Protein AF-A0A7L0LUJ4-F1 (afdb_monomer_lite)

Structure (mmCIF, N/CA/C/O backbone):
data_AF-A0A7L0LUJ4-F1
#
_entry.id   AF-A0A7L0LUJ4-F1
#
loop_
_atom_site.group_PDB
_atom_site.id
_atom_site.type_symbol
_atom_site.label_atom_id
_atom_site.label_alt_id
_atom_site.label_comp_id
_atom_site.label_asym_id
_atom_site.label_entity_id
_atom_site.label_seq_id
_atom_site.pdbx_PDB_ins_code
_atom_site.Cartn_x
_atom_site.Cartn_y
_atom_site.Cartn_z
_atom_site.occupancy
_atom_site.B_iso_or_equiv
_atom_site.auth_seq_id
_atom_site.auth_comp_id
_atom_site.auth_asym_id
_atom_site.auth_atom_id
_atom_site.pdbx_PDB_model_num
ATOM 1 N N . ASP A 1 1 ? -1.594 -18.468 6.783 1.00 42.19 1 ASP A N 1
ATOM 2 C CA . ASP A 1 1 ? -1.330 -18.592 8.225 1.00 42.19 1 ASP A CA 1
ATOM 3 C C . ASP A 1 1 ? -0.547 -17.414 8.752 1.00 42.19 1 ASP A C 1
ATOM 5 O O . ASP A 1 1 ? 0.646 -17.355 8.525 1.00 42.19 1 ASP A O 1
ATOM 9 N N . THR A 1 2 ? -1.231 -16.492 9.421 1.00 41.47 2 THR A N 1
ATOM 10 C CA . THR A 1 2 ? -0.773 -15.794 10.636 1.00 41.47 2 THR A CA 1
ATOM 11 C C . THR A 1 2 ? -1.975 -14.995 11.118 1.00 41.47 2 THR A C 1
ATOM 13 O O . THR A 1 2 ? -2.045 -13.777 10.970 1.00 41.47 2 THR A O 1
ATOM 16 N N . SER A 1 3 ? -2.976 -15.716 11.629 1.00 47.16 3 SER A N 1
ATOM 17 C CA . SER A 1 3 ? -3.962 -15.124 12.526 1.00 47.16 3 SER A CA 1
ATOM 18 C C . SER A 1 3 ? -3.192 -14.692 13.769 1.00 47.16 3 SER A C 1
ATOM 20 O O . SER A 1 3 ? -2.940 -15.489 14.673 1.00 47.16 3 SER A O 1
ATOM 22 N N . ALA A 1 4 ? -2.720 -13.449 13.764 1.00 50.00 4 ALA A N 1
ATOM 23 C CA . ALA A 1 4 ? -2.252 -12.775 14.956 1.00 50.00 4 ALA A CA 1
ATOM 24 C C . ALA A 1 4 ? -3.491 -12.442 15.796 1.00 50.00 4 ALA A C 1
ATOM 26 O O . ALA A 1 4 ? -3.916 -11.298 15.902 1.00 50.00 4 ALA A O 1
ATOM 27 N N . GLU A 1 5 ? -4.106 -13.469 16.376 1.00 49.25 5 GLU A N 1
ATOM 28 C CA . GLU A 1 5 ? -5.075 -13.308 17.449 1.00 49.25 5 GLU A CA 1
ATOM 29 C C . GLU A 1 5 ? -4.290 -12.844 18.688 1.00 49.25 5 GLU A C 1
ATOM 31 O O . GLU A 1 5 ? -3.936 -13.624 19.575 1.00 49.25 5 GLU A O 1
ATOM 36 N N . VAL A 1 6 ? -3.898 -11.567 18.710 1.00 56.31 6 VAL A N 1
ATOM 37 C CA . VAL A 1 6 ? -3.106 -10.994 19.800 1.00 56.31 6 VAL A CA 1
ATOM 38 C C . VAL A 1 6 ? -4.041 -10.724 20.971 1.00 56.31 6 VAL A C 1
ATOM 40 O O . VAL A 1 6 ? -4.578 -9.632 21.152 1.00 56.31 6 VAL A O 1
ATOM 43 N N . LYS A 1 7 ? -4.215 -11.748 21.809 1.00 57.19 7 LYS A N 1
ATOM 44 C CA . LYS A 1 7 ? -4.653 -11.583 23.197 1.00 57.19 7 LYS A CA 1
ATOM 45 C C . LYS A 1 7 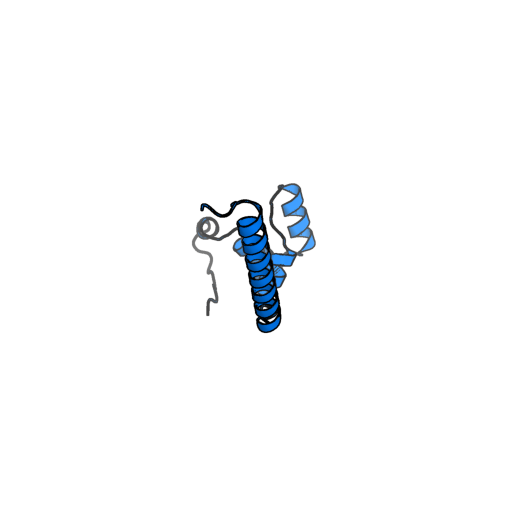? -3.655 -10.655 23.893 1.00 57.19 7 LYS A C 1
ATOM 47 O O . LYS A 1 7 ? -2.525 -11.035 24.193 1.00 57.19 7 LYS A O 1
ATOM 52 N N . VAL A 1 8 ? -4.071 -9.406 24.078 1.00 59.28 8 VAL A N 1
ATOM 53 C CA . VAL A 1 8 ? -3.276 -8.300 24.621 1.00 59.28 8 VAL A CA 1
ATOM 54 C C . VAL A 1 8 ? -2.877 -8.598 26.070 1.00 59.28 8 VAL A C 1
ATOM 56 O O . VAL A 1 8 ? -3.634 -8.318 26.993 1.00 59.28 8 VAL A O 1
ATOM 59 N N . ALA A 1 9 ? -1.687 -9.163 26.278 1.00 66.31 9 ALA A N 1
ATOM 60 C CA . ALA A 1 9 ? -1.078 -9.280 27.608 1.00 66.31 9 ALA A CA 1
ATOM 61 C C . ALA A 1 9 ? 0.147 -8.365 27.782 1.00 66.31 9 ALA A C 1
ATOM 63 O O . ALA A 1 9 ? 0.504 -8.032 28.908 1.00 66.31 9 ALA A O 1
ATOM 64 N N . ASN A 1 10 ? 0.776 -7.913 26.689 1.00 77.44 10 ASN A N 1
ATOM 65 C CA . ASN A 1 10 ? 1.947 -7.041 26.744 1.00 77.44 10 ASN A CA 1
ATOM 66 C C . ASN A 1 10 ? 1.812 -5.849 25.774 1.00 77.44 10 ASN A C 1
ATOM 68 O O . ASN A 1 10 ? 1.862 -6.058 24.562 1.00 77.44 10 ASN A O 1
ATOM 72 N N . PRO A 1 11 ? 1.697 -4.603 26.268 1.00 77.62 11 PRO A N 1
ATOM 73 C CA . PRO A 1 11 ? 1.599 -3.415 25.418 1.00 77.62 11 PRO A CA 1
ATOM 74 C C . PRO A 1 11 ? 2.888 -3.109 24.636 1.00 77.62 11 PRO A C 1
ATOM 76 O O . PRO A 1 11 ? 2.831 -2.435 23.609 1.00 77.62 11 PRO A O 1
ATOM 79 N N . PHE A 1 12 ? 4.044 -3.629 25.059 1.00 84.81 12 PHE A N 1
ATOM 80 C CA . PHE A 1 12 ? 5.323 -3.395 24.379 1.00 84.81 12 PHE A CA 1
ATOM 81 C C . PHE A 1 12 ? 5.489 -4.196 23.087 1.00 84.81 12 PHE A C 1
ATOM 83 O O . PHE A 1 12 ? 6.395 -3.897 22.312 1.00 84.81 12 PHE A O 1
ATOM 90 N N . ILE A 1 13 ? 4.610 -5.166 22.806 1.00 81.81 13 ILE A N 1
ATOM 91 C CA . ILE A 1 13 ? 4.658 -5.910 21.538 1.00 81.81 13 ILE A CA 1
ATOM 92 C C . ILE A 1 13 ? 4.480 -4.986 20.324 1.00 81.81 13 ILE A C 1
ATOM 94 O O . ILE A 1 13 ? 5.007 -5.269 19.252 1.00 81.81 13 ILE A O 1
ATOM 98 N N . LEU A 1 14 ? 3.811 -3.841 20.512 1.00 81.62 14 LEU A N 1
ATOM 99 C CA . LEU A 1 14 ? 3.630 -2.814 19.485 1.00 81.62 14 LEU A CA 1
ATOM 100 C C . LEU A 1 14 ? 4.960 -2.204 19.026 1.00 81.62 14 LEU A C 1
ATOM 102 O O . LEU A 1 14 ? 5.087 -1.846 17.862 1.00 81.62 14 LEU A O 1
ATOM 106 N N . LEU A 1 15 ? 5.966 -2.135 19.905 1.00 84.81 15 LEU A N 1
ATOM 107 C CA . LEU A 1 15 ? 7.290 -1.604 19.559 1.00 84.81 15 LEU A CA 1
ATOM 108 C C . LEU A 1 15 ? 8.073 -2.525 18.616 1.00 84.81 15 LEU A C 1
ATOM 110 O O . LEU A 1 15 ? 9.049 -2.094 18.013 1.00 84.81 15 LEU A O 1
ATOM 114 N N . GLN A 1 16 ? 7.666 -3.791 18.504 1.00 86.75 16 GLN A N 1
ATOM 115 C CA . GLN A 1 16 ? 8.294 -4.766 17.612 1.00 86.75 16 GLN A CA 1
ATOM 116 C C . GLN A 1 16 ? 7.624 -4.820 16.232 1.00 86.75 16 GLN A C 1
ATOM 118 O O . GLN A 1 16 ? 8.153 -5.462 15.328 1.00 86.75 16 GLN A O 1
ATOM 123 N N . GLN A 1 17 ? 6.460 -4.186 16.064 1.00 87.25 17 GLN A N 1
ATOM 124 C CA . GLN A 1 17 ? 5.730 -4.172 14.798 1.00 87.25 17 GLN A CA 1
ATOM 125 C C . GLN A 1 17 ? 6.258 -3.065 13.884 1.00 87.25 17 GLN A C 1
ATOM 127 O O . GLN A 1 17 ? 6.652 -1.989 14.338 1.00 87.25 17 GLN A O 1
ATOM 132 N N . SER A 1 18 ? 6.223 -3.304 12.576 1.00 90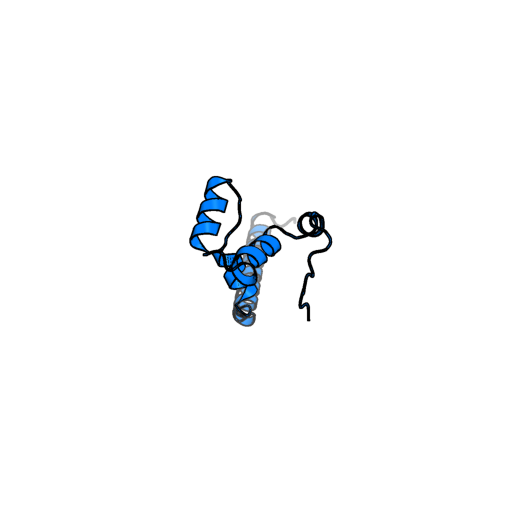.88 18 SER A N 1
ATOM 133 C CA . SER A 1 18 ? 6.519 -2.257 11.607 1.00 90.88 18 SER A CA 1
ATOM 134 C C . SER A 1 18 ? 5.425 -1.175 11.627 1.00 90.88 18 SER A C 1
ATOM 136 O O . SER A 1 18 ? 4.259 -1.464 11.923 1.00 90.88 18 SER A O 1
ATOM 138 N N . PRO A 1 19 ? 5.741 0.077 11.250 1.00 91.06 19 PRO A N 1
ATOM 139 C CA . PRO A 1 19 ? 4.737 1.139 11.193 1.00 91.06 19 PRO A CA 1
ATOM 140 C C . PRO A 1 19 ? 3.538 0.811 10.286 1.00 91.06 19 PRO A C 1
ATOM 142 O O . PRO A 1 19 ? 2.405 1.177 10.592 1.00 91.06 19 PRO A O 1
ATOM 145 N N . SER A 1 20 ? 3.758 0.077 9.190 1.00 91.94 20 SER A N 1
ATOM 146 C CA . SER A 1 20 ? 2.697 -0.383 8.287 1.00 91.94 20 SER A CA 1
ATOM 147 C C . SER A 1 20 ? 1.819 -1.479 8.903 1.00 91.94 20 SER A C 1
ATOM 149 O O . SER A 1 20 ? 0.615 -1.491 8.649 1.00 91.94 20 SER A O 1
ATOM 151 N N . GLN A 1 21 ? 2.376 -2.352 9.750 1.00 90.81 21 GLN A N 1
ATOM 152 C CA . GLN A 1 21 ? 1.596 -3.324 10.527 1.00 90.81 21 GLN A CA 1
ATOM 153 C C . GLN A 1 21 ? 0.7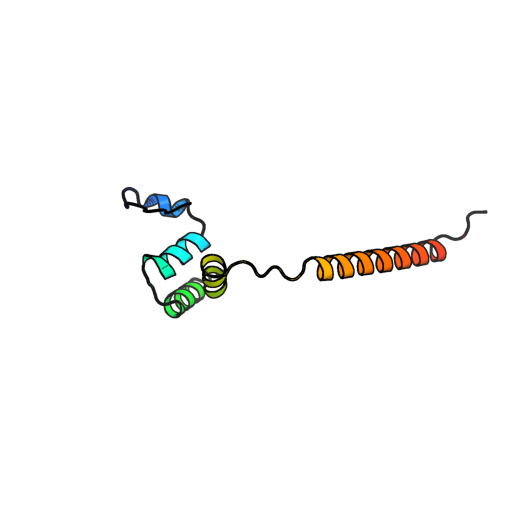12 -2.625 11.564 1.00 90.81 21 GLN A C 1
ATOM 155 O O . GLN A 1 21 ? -0.480 -2.908 11.632 1.00 90.81 21 GLN A O 1
ATOM 160 N N . LEU A 1 22 ? 1.251 -1.650 12.304 1.00 91.62 22 LEU A N 1
ATOM 161 C CA . LEU A 1 22 ? 0.470 -0.857 13.264 1.00 91.62 22 LEU A CA 1
ATOM 162 C C . LEU A 1 22 ? -0.675 -0.092 12.581 1.00 91.62 22 LEU A C 1
ATOM 164 O O . LEU A 1 22 ? -1.790 -0.032 13.097 1.00 91.62 22 LEU A O 1
ATOM 168 N N . LEU A 1 23 ? -0.424 0.451 11.387 1.00 93.62 23 LEU A N 1
ATOM 169 C CA . LEU A 1 23 ? -1.458 1.072 10.558 1.00 93.62 23 LEU A CA 1
ATOM 170 C C . LEU A 1 23 ? -2.537 0.085 10.118 1.00 93.62 23 LEU A C 1
ATOM 172 O O . LEU A 1 23 ? -3.721 0.407 10.194 1.00 93.62 23 LEU A O 1
ATOM 176 N N . SER A 1 24 ? -2.137 -1.111 9.685 1.00 92.62 24 SER A N 1
ATOM 177 C CA . SER A 1 24 ? -3.069 -2.181 9.324 1.00 92.62 24 SER A CA 1
ATOM 178 C C . SER A 1 24 ? -3.980 -2.533 10.506 1.00 92.62 24 SER A C 1
ATOM 180 O O . SER A 1 24 ? -5.201 -2.559 10.358 1.00 92.62 24 SER A O 1
ATOM 182 N N . GLN A 1 25 ? -3.427 -2.658 11.716 1.00 91.06 25 GLN A N 1
ATOM 183 C CA . GLN A 1 25 ? -4.212 -2.891 12.933 1.00 91.06 25 GLN A CA 1
ATOM 184 C C . GLN A 1 25 ? -5.203 -1.755 13.221 1.00 91.06 25 GLN A C 1
ATOM 186 O O . GLN A 1 25 ? -6.359 -2.006 13.561 1.00 91.06 25 GLN A O 1
ATOM 191 N N . LEU A 1 26 ? -4.790 -0.493 13.061 1.00 91.94 26 LEU A N 1
ATOM 192 C CA . LEU A 1 26 ? -5.688 0.650 13.256 1.00 91.94 26 LEU A CA 1
ATOM 193 C C . LEU A 1 26 ? -6.859 0.645 12.264 1.00 91.94 26 LEU A C 1
ATOM 195 O O . LEU A 1 26 ? -7.998 0.880 12.668 1.00 91.94 26 LEU A O 1
ATOM 199 N N . VAL A 1 27 ? -6.588 0.375 10.986 1.00 94.19 27 VAL A N 1
ATOM 200 C CA . VAL A 1 27 ? -7.600 0.418 9.919 1.00 94.19 27 VAL A CA 1
ATOM 201 C C . VAL A 1 27 ? -8.526 -0.798 9.967 1.00 94.19 27 VAL A C 1
ATOM 203 O O . VAL A 1 27 ? -9.735 -0.640 9.825 1.00 94.19 27 VAL A O 1
ATOM 206 N N . PHE A 1 28 ? -7.988 -1.998 10.193 1.00 93.38 28 PHE A N 1
ATOM 207 C CA . PHE A 1 28 ? -8.740 -3.246 10.040 1.00 93.38 28 PHE A CA 1
ATOM 208 C C . PHE A 1 28 ? -9.199 -3.856 11.368 1.00 93.38 28 PHE A C 1
ATOM 210 O O . PHE A 1 28 ? -10.368 -4.210 11.494 1.00 93.38 28 PHE A O 1
ATOM 217 N N . GLU A 1 29 ? -8.330 -3.949 12.379 1.00 90.44 29 GLU A N 1
ATOM 218 C CA . GLU A 1 29 ? -8.703 -4.550 13.672 1.00 90.44 29 GLU A CA 1
ATOM 219 C C . GLU A 1 29 ? -9.507 -3.571 14.531 1.00 90.44 29 GLU A C 1
ATOM 221 O O . GLU A 1 29 ? -10.547 -3.916 15.091 1.00 90.44 29 GLU A O 1
ATOM 226 N N . LYS A 1 30 ? -9.040 -2.321 14.618 1.00 90.38 30 LYS A N 1
ATOM 227 C CA . LYS A 1 30 ? -9.687 -1.258 15.403 1.00 90.38 30 LYS A CA 1
ATOM 228 C C . LYS A 1 30 ? -10.740 -0.481 14.607 1.00 90.38 30 LYS A C 1
ATOM 230 O O . LYS A 1 30 ? -11.415 0.363 15.192 1.00 90.38 30 LYS A O 1
ATOM 235 N N . GLN A 1 31 ? -10.874 -0.757 13.306 1.00 91.94 31 GLN A N 1
ATOM 236 C CA . GLN A 1 31 ? -11.864 -0.163 12.396 1.00 91.94 31 GLN A CA 1
ATOM 237 C C . GLN A 1 31 ? -11.868 1.377 12.397 1.00 91.94 31 GLN A C 1
ATOM 239 O O . GLN A 1 31 ? -12.913 2.025 12.296 1.00 91.94 31 GLN A O 1
ATOM 244 N N . VAL A 1 32 ? -10.693 1.998 12.532 1.00 95.50 32 VAL A N 1
ATOM 245 C CA . VAL A 1 32 ? -10.567 3.455 12.447 1.00 95.50 32 VAL A CA 1
ATOM 246 C C . VAL A 1 32 ? -10.694 3.887 10.987 1.00 95.50 32 VAL A C 1
ATOM 248 O O . VAL A 1 32 ? -9.999 3.373 10.115 1.00 95.50 32 VAL A O 1
ATOM 251 N N . HIS A 1 33 ? -11.556 4.875 10.726 1.00 96.06 33 HIS A N 1
ATOM 252 C CA . HIS A 1 33 ? -11.798 5.373 9.371 1.00 96.06 33 HIS A CA 1
ATOM 253 C C . HIS A 1 33 ? -10.490 5.814 8.669 1.00 96.06 33 HIS A C 1
ATOM 255 O O . HIS A 1 33 ? -9.752 6.620 9.252 1.00 96.06 33 HIS A O 1
ATOM 261 N N . PRO A 1 34 ? -10.220 5.376 7.420 1.00 94.31 34 PRO A N 1
ATOM 262 C CA . PRO A 1 34 ? -8.968 5.658 6.706 1.00 94.31 34 PRO A CA 1
ATOM 263 C C . PRO A 1 34 ? -8.610 7.147 6.617 1.00 94.31 34 PRO A C 1
ATOM 265 O O . PRO A 1 34 ? -7.448 7.516 6.781 1.00 94.31 34 PRO A O 1
ATOM 268 N N . ASP A 1 35 ? -9.601 8.023 6.435 1.00 95.75 35 ASP A N 1
ATOM 269 C CA . ASP A 1 35 ? -9.373 9.476 6.349 1.00 95.75 35 ASP A CA 1
ATOM 270 C C . ASP A 1 35 ? -8.895 10.083 7.671 1.00 95.75 35 ASP A C 1
ATOM 272 O O . ASP A 1 35 ? -8.074 11.003 7.688 1.00 95.75 35 ASP A O 1
ATOM 276 N N . ARG A 1 36 ? -9.375 9.545 8.801 1.00 95.81 36 ARG A N 1
ATOM 277 C CA . ARG A 1 36 ? -8.933 9.980 10.132 1.00 95.81 36 ARG A CA 1
ATOM 278 C C . ARG A 1 36 ? -7.487 9.576 10.367 1.00 95.81 36 ARG A C 1
ATOM 280 O O . ARG A 1 36 ? -6.709 10.368 10.889 1.00 95.81 36 ARG A O 1
ATOM 287 N N . VAL A 1 37 ? -7.135 8.361 9.954 1.00 95.06 37 VAL A N 1
ATOM 288 C CA . VAL A 1 37 ? -5.761 7.859 10.019 1.00 95.06 37 VAL A CA 1
ATOM 289 C C . VAL A 1 37 ? -4.847 8.683 9.110 1.00 95.06 37 VAL A C 1
ATOM 291 O O . VAL A 1 37 ? -3.807 9.145 9.559 1.00 95.06 37 VAL A O 1
ATOM 294 N N . SER A 1 38 ? -5.264 8.958 7.873 1.00 95.00 38 SER A N 1
ATOM 295 C CA . SER A 1 38 ? -4.502 9.773 6.915 1.00 95.00 38 SER A CA 1
ATOM 296 C C . SER A 1 38 ? -4.250 11.190 7.435 1.00 95.00 38 SER A C 1
ATOM 298 O O . SER A 1 38 ? -3.135 11.697 7.351 1.00 95.00 38 SER A O 1
ATOM 300 N N . SER A 1 39 ? -5.270 11.807 8.038 1.00 95.00 39 SER A N 1
ATOM 301 C CA . SER A 1 39 ? -5.159 13.136 8.650 1.00 95.00 39 SER A CA 1
ATOM 302 C C . SER A 1 39 ? -4.203 13.141 9.845 1.00 95.00 39 SER A C 1
ATOM 304 O O . SER A 1 39 ? -3.446 14.092 10.021 1.00 95.00 39 SER A O 1
ATOM 306 N N . LEU A 1 40 ? -4.208 12.077 10.655 1.00 94.31 40 LEU A N 1
ATOM 307 C CA . LEU A 1 40 ? -3.267 11.917 11.764 1.00 94.31 40 LEU A CA 1
ATOM 308 C C . LEU A 1 40 ? -1.827 11.767 11.259 1.00 94.31 40 LEU A C 1
ATOM 310 O O . LEU A 1 40 ? -0.940 12.438 11.771 1.00 94.31 40 LEU A O 1
ATOM 314 N N . LEU A 1 41 ? -1.602 10.933 10.240 1.00 94.56 41 LEU A N 1
ATOM 315 C CA . LEU A 1 41 ? -0.275 10.756 9.645 1.00 94.56 41 LEU A CA 1
ATOM 316 C C . LEU A 1 41 ? 0.270 12.071 9.081 1.00 94.56 41 LEU A C 1
ATOM 318 O O . LEU A 1 41 ? 1.433 12.384 9.304 1.00 94.56 41 LEU A O 1
ATOM 322 N N . ALA A 1 42 ? -0.575 12.853 8.402 1.00 94.25 42 ALA A N 1
ATOM 323 C CA . ALA A 1 42 ? -0.192 14.161 7.877 1.00 94.25 42 ALA A CA 1
ATOM 324 C C . ALA A 1 42 ? 0.142 15.157 8.996 1.00 94.25 42 ALA A C 1
ATOM 326 O O . ALA A 1 42 ? 1.113 15.898 8.890 1.00 94.25 42 ALA A O 1
ATOM 327 N N . LYS A 1 43 ? -0.644 15.159 10.079 1.00 95.69 43 LYS A N 1
ATOM 328 C CA . LYS A 1 43 ? -0.427 16.039 11.231 1.00 95.69 43 LYS A CA 1
ATOM 329 C C . LYS A 1 43 ? 0.891 15.746 11.954 1.00 95.69 43 LYS A C 1
ATOM 331 O O . LYS A 1 43 ? 1.553 16.677 12.391 1.00 95.69 43 LYS A O 1
ATOM 336 N N . GLU A 1 44 ? 1.242 14.472 12.090 1.00 94.06 44 GLU A N 1
ATOM 337 C CA . GLU A 1 44 ? 2.461 14.022 12.775 1.00 94.06 44 GLU A CA 1
ATOM 338 C C . GLU A 1 44 ? 3.653 13.849 11.808 1.00 94.06 44 GLU A C 1
ATOM 340 O O . GLU A 1 44 ? 4.669 13.267 12.179 1.00 94.06 44 GLU A O 1
ATOM 345 N N . GLU A 1 45 ? 3.523 14.321 10.559 1.00 93.00 45 GLU A N 1
ATOM 346 C CA . GLU A 1 45 ? 4.556 14.273 9.509 1.00 93.00 45 GLU A CA 1
ATOM 347 C C . GLU A 1 45 ? 5.132 12.864 9.255 1.00 93.00 45 GLU A C 1
ATOM 349 O O . GLU A 1 45 ? 6.307 12.672 8.927 1.00 93.00 45 GLU A O 1
ATOM 354 N N . LEU A 1 46 ? 4.284 11.842 9.382 1.00 91.12 46 LEU A N 1
ATOM 355 C CA . LEU A 1 46 ? 4.668 10.451 9.175 1.00 91.12 46 LEU A CA 1
ATOM 356 C C . LEU A 1 46 ? 4.592 10.081 7.690 1.00 91.12 46 LEU A C 1
ATOM 358 O O . LEU A 1 46 ? 3.536 10.147 7.062 1.00 91.12 46 LEU A O 1
ATOM 362 N N . ASN A 1 47 ? 5.711 9.601 7.144 1.00 91.62 47 ASN A N 1
ATOM 363 C CA . ASN A 1 47 ? 5.845 9.172 5.746 1.00 91.62 47 ASN A CA 1
ATOM 364 C C . ASN A 1 47 ? 5.229 7.783 5.496 1.00 91.62 47 ASN A C 1
ATOM 366 O O . ASN A 1 47 ? 5.913 6.840 5.096 1.00 91.62 47 ASN A O 1
ATOM 370 N N . LEU A 1 48 ? 3.933 7.637 5.764 1.00 92.19 48 LEU A N 1
ATOM 371 C CA . LEU A 1 48 ? 3.181 6.400 5.567 1.00 92.19 48 LEU A CA 1
ATOM 372 C C . LEU A 1 48 ? 1.960 6.660 4.685 1.00 92.19 48 LEU A C 1
ATOM 374 O O . LEU A 1 48 ? 1.360 7.730 4.722 1.00 92.19 48 LEU A O 1
ATOM 378 N N . ASN A 1 49 ? 1.584 5.660 3.889 1.00 92.56 49 ASN A N 1
ATOM 379 C CA . ASN A 1 49 ? 0.483 5.764 2.941 1.00 92.56 49 ASN A CA 1
ATOM 380 C C . ASN A 1 49 ? -0.614 4.757 3.305 1.00 92.56 49 ASN A C 1
ATOM 382 O O . ASN A 1 49 ? -0.422 3.544 3.193 1.00 92.56 49 ASN A O 1
ATOM 386 N N . VAL A 1 50 ? -1.765 5.270 3.747 1.00 95.31 50 VAL A N 1
ATOM 387 C CA . VAL A 1 50 ? -2.907 4.447 4.172 1.00 95.31 50 VAL A CA 1
ATOM 388 C C . VAL A 1 50 ? -3.438 3.611 3.011 1.00 95.31 50 VAL A C 1
ATOM 390 O O . VAL A 1 50 ? -3.720 2.428 3.183 1.00 95.31 50 VAL A O 1
ATOM 393 N N . GLN A 1 51 ? -3.514 4.189 1.814 1.00 94.06 51 GLN A N 1
ATOM 394 C CA . GLN A 1 51 ? -3.987 3.510 0.613 1.00 94.06 51 GLN A CA 1
ATOM 395 C C . GLN A 1 51 ? -3.070 2.339 0.243 1.00 94.06 51 GLN A C 1
ATOM 397 O O . GLN A 1 51 ? -3.562 1.256 -0.055 1.00 94.06 51 GLN A O 1
ATOM 402 N N . GLN A 1 52 ? -1.749 2.513 0.330 1.00 92.50 52 GLN A N 1
ATOM 403 C CA . GLN A 1 52 ? -0.782 1.447 0.068 1.00 92.50 52 GLN A CA 1
ATOM 404 C C . GLN A 1 52 ? -0.911 0.312 1.085 1.00 92.50 52 GLN A C 1
ATOM 406 O O . GLN A 1 52 ? -0.834 -0.853 0.705 1.00 92.50 52 GLN A O 1
ATOM 411 N N . VAL A 1 53 ? -1.122 0.632 2.367 1.00 93.62 53 VAL A N 1
ATOM 412 C CA . VAL A 1 53 ? -1.367 -0.386 3.401 1.00 93.62 53 VAL A CA 1
ATOM 413 C C . VAL A 1 53 ? -2.644 -1.1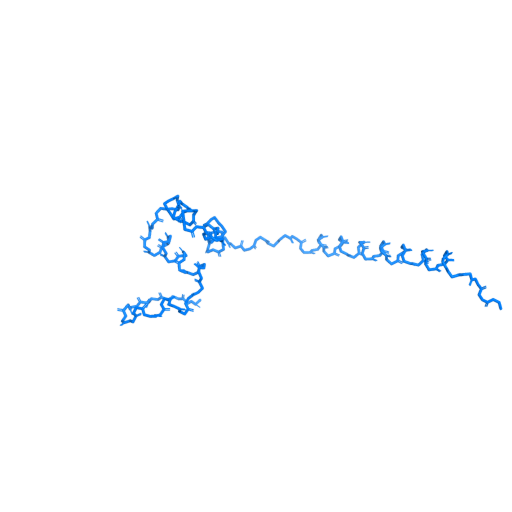65 3.088 1.00 93.62 53 VAL A C 1
ATOM 415 O O . VAL A 1 53 ? -2.626 -2.392 3.138 1.00 93.62 53 VAL A O 1
ATOM 418 N N . ILE A 1 54 ? -3.722 -0.481 2.693 1.00 93.50 54 ILE A N 1
ATOM 419 C CA . ILE A 1 54 ? -4.976 -1.134 2.295 1.00 93.50 54 ILE A CA 1
ATOM 420 C C . ILE A 1 54 ? -4.757 -2.050 1.086 1.00 93.50 54 ILE A C 1
ATOM 422 O O . ILE A 1 54 ? -5.158 -3.211 1.125 1.00 93.50 54 ILE A O 1
ATOM 426 N N . VAL A 1 55 ? -4.081 -1.564 0.042 1.00 92.31 55 VAL A N 1
ATOM 427 C CA . VAL A 1 55 ? -3.765 -2.357 -1.156 1.00 92.31 55 VAL A CA 1
ATOM 428 C C . VAL A 1 55 ? -2.934 -3.586 -0.789 1.00 92.31 55 VAL A C 1
ATOM 430 O O . VAL A 1 55 ? -3.277 -4.689 -1.197 1.00 92.31 55 VAL A O 1
ATOM 433 N N . ASN A 1 56 ? -1.892 -3.432 0.027 1.00 89.88 56 ASN A N 1
ATOM 434 C CA . ASN A 1 56 ? -1.038 -4.548 0.437 1.00 89.88 56 ASN A CA 1
ATOM 435 C C . ASN A 1 56 ? -1.788 -5.604 1.266 1.00 89.88 56 ASN A C 1
ATOM 437 O O . ASN A 1 56 ? -1.434 -6.779 1.210 1.00 89.88 56 ASN A O 1
ATOM 441 N N . CYS A 1 57 ? -2.784 -5.199 2.059 1.00 89.00 57 CYS A N 1
ATOM 442 C CA . CYS A 1 57 ? -3.561 -6.116 2.892 1.00 89.00 57 CYS A CA 1
ATOM 443 C C . CYS A 1 57 ? -4.708 -6.797 2.135 1.00 89.00 57 CYS A C 1
ATOM 445 O O . CYS A 1 57 ? -5.036 -7.941 2.441 1.00 89.00 57 CYS A O 1
ATOM 447 N N . CYS A 1 58 ? -5.344 -6.103 1.190 1.00 89.25 58 CYS A N 1
ATOM 448 C CA . CYS A 1 58 ? -6.595 -6.559 0.578 1.00 89.25 58 CYS A CA 1
ATOM 449 C C . CYS A 1 58 ? -6.447 -7.025 -0.872 1.00 89.25 58 CYS A C 1
ATOM 451 O O . CYS A 1 58 ? -7.330 -7.723 -1.370 1.00 89.25 58 CYS A O 1
ATOM 453 N N . CYS A 1 59 ? -5.387 -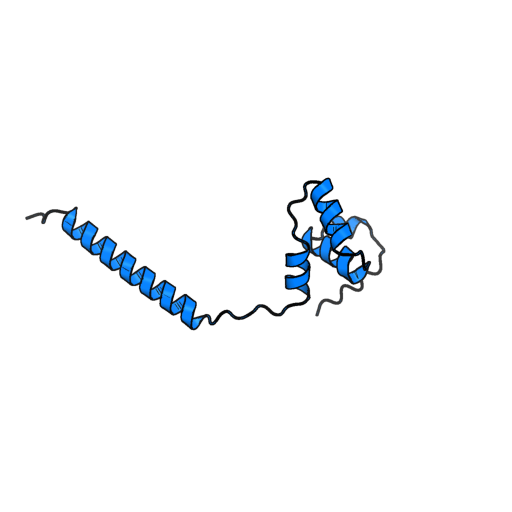6.624 -1.571 1.00 87.38 59 CYS A N 1
ATOM 454 C CA . CYS A 1 59 ? -5.216 -6.931 -2.983 1.00 87.38 59 CYS A CA 1
ATOM 455 C C . CYS A 1 59 ? -4.133 -7.988 -3.175 1.00 87.38 59 CYS A C 1
ATOM 457 O O . CYS A 1 59 ? -3.018 -7.866 -2.668 1.00 87.38 59 CYS A O 1
ATOM 459 N N . GLU A 1 60 ? -4.444 -9.003 -3.976 1.00 83.69 60 GLU A N 1
ATOM 460 C CA . GLU A 1 60 ? -3.407 -9.872 -4.514 1.00 83.69 60 GLU A CA 1
ATOM 461 C C . GLU A 1 60 ? -2.515 -9.050 -5.463 1.00 83.69 60 GLU A C 1
ATOM 463 O O . GLU A 1 60 ? -3.041 -8.250 -6.251 1.00 83.69 60 GLU A O 1
ATOM 468 N N . PRO A 1 61 ? -1.177 -9.197 -5.403 1.00 79.62 61 PRO A N 1
ATOM 469 C CA . PRO A 1 61 ? -0.289 -8.494 -6.312 1.00 79.62 61 PRO A CA 1
ATOM 470 C C . PRO A 1 61 ? -0.674 -8.789 -7.759 1.00 79.62 61 PRO A C 1
ATOM 472 O O . PRO A 1 61 ? -0.650 -9.936 -8.207 1.00 79.62 61 PRO A O 1
ATOM 475 N N . LEU A 1 62 ? -1.002 -7.743 -8.516 1.00 70.62 62 LEU A N 1
ATOM 476 C CA . LEU A 1 62 ? -1.225 -7.886 -9.946 1.00 70.62 62 LEU A CA 1
ATOM 477 C C . LEU A 1 62 ? 0.090 -8.344 -10.576 1.00 70.62 62 LEU A C 1
ATOM 479 O O . LEU A 1 62 ? 1.075 -7.602 -10.592 1.00 70.62 62 LEU A O 1
ATOM 483 N N . SER A 1 63 ? 0.112 -9.567 -11.104 1.00 69.06 63 SER A N 1
ATOM 484 C CA . SER A 1 63 ? 1.230 -10.052 -11.906 1.00 69.06 63 SER A CA 1
ATOM 485 C C . SER A 1 63 ? 1.234 -9.285 -13.228 1.00 69.06 63 SER A C 1
ATOM 487 O O . SER A 1 63 ? 0.677 -9.707 -14.240 1.00 69.06 63 SER A O 1
ATOM 489 N N . LEU A 1 64 ? 1.830 -8.090 -13.218 1.00 63.69 64 LEU A N 1
ATOM 490 C CA . LEU A 1 64 ? 2.076 -7.329 -14.435 1.00 63.69 64 LEU A CA 1
ATOM 491 C C . LEU A 1 64 ? 2.945 -8.209 -15.326 1.00 63.69 64 LEU A C 1
ATOM 493 O O . LEU A 1 64 ? 4.119 -8.410 -15.033 1.00 63.69 64 LEU A O 1
ATOM 497 N N . CYS A 1 65 ? 2.309 -8.779 -16.351 1.00 58.53 65 CYS A N 1
ATOM 498 C CA . CYS A 1 65 ? 2.809 -9.818 -17.243 1.00 58.53 65 CYS A CA 1
ATOM 499 C C . CYS A 1 65 ? 4.338 -9.755 -17.396 1.00 58.53 65 CYS A C 1
ATOM 501 O O . CYS A 1 65 ? 4.876 -8.957 -18.173 1.00 58.53 65 CYS A O 1
ATOM 503 N N . SER A 1 66 ? 5.040 -10.577 -16.609 1.00 64.25 66 SER A N 1
ATOM 504 C CA . SER A 1 66 ? 6.500 -10.538 -16.453 1.00 64.25 66 SER A CA 1
ATOM 505 C C . SER A 1 66 ? 7.220 -10.751 -17.784 1.00 64.25 66 SER A C 1
ATOM 507 O O . SER A 1 66 ? 8.321 -10.247 -17.986 1.00 64.25 66 SER A O 1
ATOM 509 N N . ALA A 1 67 ? 6.558 -11.408 -18.739 1.00 65.50 67 ALA A N 1
ATOM 510 C CA . ALA A 1 67 ? 7.016 -11.565 -20.111 1.00 65.50 67 ALA A CA 1
ATOM 511 C C . ALA A 1 67 ? 7.260 -10.220 -20.820 1.00 65.50 67 ALA A C 1
ATOM 513 O O . ALA A 1 67 ? 8.288 -10.060 -21.481 1.00 65.50 67 ALA A O 1
ATOM 514 N N . ARG A 1 68 ? 6.368 -9.228 -20.659 1.00 66.81 68 ARG A N 1
ATOM 515 C CA . ARG A 1 68 ? 6.498 -7.926 -21.337 1.00 66.81 68 ARG A CA 1
ATOM 516 C C . ARG A 1 68 ? 7.630 -7.101 -20.734 1.00 66.81 68 ARG A C 1
ATOM 518 O O . ARG A 1 68 ? 8.457 -6.584 -21.481 1.00 66.81 68 ARG A O 1
ATOM 525 N N . GLN A 1 69 ? 7.725 -7.059 -19.405 1.00 71.44 69 GLN A N 1
ATOM 526 C CA . GLN A 1 69 ? 8.825 -6.382 -18.710 1.00 71.44 69 GLN A CA 1
ATOM 527 C C . GLN A 1 69 ? 10.178 -7.022 -19.042 1.00 71.44 69 GLN A C 1
ATOM 529 O O . GLN A 1 69 ? 11.133 -6.321 -19.356 1.00 71.44 69 GLN A O 1
ATOM 534 N N . ASN A 1 70 ? 10.247 -8.354 -19.066 1.00 74.81 70 ASN A N 1
ATOM 535 C CA . ASN A 1 70 ? 11.466 -9.085 -19.403 1.00 74.81 70 ASN A CA 1
ATOM 536 C C . ASN A 1 70 ? 11.869 -8.867 -20.874 1.00 74.81 70 ASN A C 1
ATOM 538 O O . ASN A 1 70 ? 13.040 -8.645 -21.169 1.00 74.81 70 ASN A O 1
ATOM 542 N N . SER A 1 71 ? 10.903 -8.829 -21.800 1.00 78.25 71 SER A N 1
ATOM 543 C CA . SER A 1 71 ? 11.169 -8.506 -23.210 1.00 78.25 71 SER A CA 1
ATOM 544 C C . SER A 1 71 ? 11.687 -7.076 -23.409 1.00 78.25 71 SER A C 1
ATOM 546 O O . SER A 1 71 ? 12.635 -6.868 -24.164 1.00 78.25 71 SER A O 1
ATOM 548 N N . GLN A 1 72 ? 11.124 -6.100 -22.688 1.00 83.88 72 GLN A N 1
ATOM 549 C CA . GLN A 1 72 ? 11.564 -4.705 -22.740 1.00 83.88 72 GLN A CA 1
ATOM 550 C C . GLN A 1 72 ? 12.945 -4.532 -22.106 1.00 83.88 72 GLN A C 1
ATOM 552 O O . GLN A 1 72 ? 13.794 -3.868 -22.690 1.00 83.88 72 GLN A O 1
ATOM 557 N N . ALA A 1 73 ? 13.201 -5.173 -20.964 1.00 86.38 73 ALA A N 1
ATOM 558 C CA . ALA A 1 73 ? 14.505 -5.153 -20.308 1.00 86.38 73 ALA A CA 1
ATOM 559 C C . ALA A 1 73 ? 15.595 -5.774 -21.193 1.00 86.38 73 ALA A C 1
ATOM 561 O O . ALA A 1 73 ? 16.671 -5.199 -21.333 1.00 86.38 73 ALA A O 1
ATOM 562 N N . LYS A 1 74 ? 15.301 -6.902 -21.856 1.00 88.12 74 LYS A N 1
ATOM 563 C CA . LYS A 1 74 ? 16.202 -7.517 -22.842 1.00 88.12 74 LYS A CA 1
ATOM 564 C C . LYS A 1 74 ? 16.478 -6.586 -24.018 1.00 88.12 74 LYS A C 1
ATOM 566 O O . LYS A 1 74 ? 17.637 -6.368 -24.340 1.00 88.12 74 LYS A O 1
ATOM 571 N N . SER A 1 75 ? 15.435 -6.005 -24.616 1.00 90.94 75 SER A N 1
ATOM 572 C CA . SER A 1 75 ? 15.583 -5.053 -25.724 1.00 90.94 75 SER A CA 1
ATOM 573 C C . SER A 1 75 ? 16.414 -3.831 -25.323 1.00 90.94 75 SER A C 1
ATOM 575 O O . SER A 1 75 ? 17.314 -3.438 -26.063 1.00 90.94 75 SER A O 1
ATOM 577 N N . LEU A 1 76 ? 16.167 -3.268 -24.138 1.00 93.12 76 LEU A N 1
ATOM 578 C CA . LEU A 1 76 ? 16.941 -2.154 -23.598 1.00 93.12 76 LEU A CA 1
ATOM 579 C C . LEU A 1 76 ? 18.415 -2.538 -23.421 1.00 93.12 76 LEU A C 1
ATOM 581 O O . LEU A 1 76 ? 19.288 -1.791 -23.852 1.00 93.12 76 LEU A O 1
ATOM 585 N N . LEU A 1 77 ? 18.692 -3.709 -22.842 1.00 95.19 77 LEU A N 1
ATOM 586 C CA . LEU A 1 77 ? 20.053 -4.209 -22.648 1.00 95.19 77 LEU A CA 1
ATOM 587 C C . LEU A 1 77 ? 20.783 -4.385 -23.988 1.00 95.19 77 LEU A C 1
ATOM 589 O O . LEU A 1 77 ? 21.937 -3.986 -24.120 1.00 95.19 77 LEU A O 1
ATOM 593 N N . THR A 1 78 ? 20.103 -4.933 -25.000 1.00 94.50 78 THR A N 1
ATOM 594 C CA . THR A 1 78 ? 20.654 -5.067 -26.356 1.00 94.50 78 THR A CA 1
ATOM 595 C C . THR A 1 78 ? 20.974 -3.703 -26.966 1.00 94.50 78 THR A C 1
ATOM 597 O O . THR A 1 78 ? 22.057 -3.527 -27.521 1.00 94.50 78 THR A O 1
ATOM 600 N N . ASN A 1 79 ? 20.078 -2.724 -26.818 1.00 95.69 79 ASN A N 1
ATOM 601 C CA . ASN A 1 79 ? 20.291 -1.369 -27.330 1.00 95.69 79 ASN A CA 1
ATOM 602 C C . ASN A 1 79 ? 21.467 -0.673 -26.630 1.00 95.69 79 ASN A C 1
ATOM 604 O O . ASN A 1 79 ? 22.296 -0.059 -27.298 1.00 95.69 79 ASN A O 1
ATOM 608 N N . ILE A 1 80 ? 21.579 -0.811 -25.305 1.00 96.81 80 ILE A N 1
ATOM 609 C CA . ILE A 1 80 ? 22.700 -0.266 -24.526 1.00 96.81 80 ILE A CA 1
ATOM 610 C C . ILE A 1 80 ? 24.016 -0.914 -24.954 1.00 96.81 80 ILE A C 1
ATOM 612 O O . ILE A 1 80 ? 24.984 -0.200 -25.192 1.00 96.81 80 ILE A O 1
ATOM 616 N N . ASN A 1 81 ? 24.053 -2.240 -25.107 1.00 94.69 81 ASN A N 1
ATOM 617 C CA . ASN A 1 81 ? 25.256 -2.932 -25.570 1.00 94.69 81 ASN A CA 1
ATOM 618 C C . ASN A 1 81 ? 25.659 -2.480 -26.976 1.00 94.69 81 ASN A C 1
ATOM 620 O O . ASN A 1 81 ? 26.833 -2.217 -27.217 1.00 94.69 81 ASN A O 1
ATOM 624 N N . SER A 1 82 ? 24.700 -2.338 -27.894 1.00 94.19 82 SER A N 1
ATOM 625 C CA . SER A 1 82 ? 24.972 -1.819 -29.239 1.00 94.19 82 SER A CA 1
ATOM 626 C C . SER A 1 82 ? 25.562 -0.409 -29.191 1.00 94.19 82 SER A C 1
ATOM 628 O O . SER A 1 82 ? 26.523 -0.124 -29.903 1.00 94.19 82 SER A O 1
ATOM 630 N N . LEU A 1 83 ? 25.007 0.465 -28.349 1.00 94.62 83 LEU A N 1
ATOM 631 C CA . LEU A 1 83 ? 25.507 1.826 -28.179 1.00 94.62 83 LEU A CA 1
ATOM 632 C C . LEU A 1 83 ? 26.915 1.825 -27.570 1.00 94.62 83 LEU A C 1
ATOM 634 O O . LEU A 1 83 ? 27.793 2.525 -28.060 1.00 94.62 83 LEU A O 1
ATOM 638 N N . ALA A 1 84 ? 27.157 0.995 -26.554 1.00 93.19 84 ALA A N 1
ATOM 639 C CA . ALA A 1 84 ? 28.468 0.843 -25.934 1.00 93.19 84 ALA A CA 1
ATOM 640 C C . ALA A 1 84 ? 29.519 0.345 -26.937 1.00 93.19 84 ALA A C 1
ATOM 642 O O . ALA A 1 84 ? 30.628 0.872 -26.958 1.00 93.19 84 ALA A O 1
ATOM 643 N N . HIS A 1 85 ? 29.166 -0.606 -27.809 1.00 89.75 85 HIS A N 1
ATOM 644 C CA . HIS A 1 85 ? 30.044 -1.066 -28.886 1.00 89.75 85 HIS A CA 1
ATOM 645 C C . HIS A 1 85 ? 30.346 0.033 -29.909 1.00 89.75 85 HIS A C 1
ATOM 647 O O . HIS A 1 85 ? 31.501 0.183 -30.300 1.00 89.75 85 HIS A O 1
ATOM 653 N N . GLN A 1 86 ? 29.348 0.825 -30.310 1.00 89.25 86 GLN A N 1
ATOM 654 C CA . GLN A 1 86 ? 29.564 1.967 -31.204 1.00 89.25 86 GLN A CA 1
ATOM 655 C C . GLN A 1 86 ? 30.460 3.029 -30.562 1.00 89.25 86 GLN A C 1
ATOM 657 O O . GLN A 1 86 ? 31.391 3.517 -31.195 1.00 89.25 86 GLN A O 1
ATOM 662 N N . CYS A 1 87 ? 30.227 3.361 -29.291 1.00 88.69 87 CYS A N 1
ATOM 663 C CA . CYS A 1 87 ? 31.089 4.281 -28.558 1.00 88.69 87 CYS A CA 1
ATOM 664 C C . CYS A 1 87 ? 32.512 3.727 -28.428 1.00 88.69 87 CYS A C 1
ATOM 666 O O . CYS A 1 87 ? 33.465 4.474 -28.609 1.00 88.69 87 CYS A O 1
ATOM 668 N N . ALA A 1 88 ? 32.674 2.430 -28.162 1.00 86.31 88 ALA A N 1
ATOM 669 C CA . ALA A 1 88 ? 33.988 1.803 -28.077 1.00 86.31 88 ALA A CA 1
ATOM 670 C C . ALA A 1 88 ? 34.738 1.858 -29.416 1.00 86.31 88 ALA A C 1
ATOM 672 O O . ALA A 1 88 ? 35.907 2.228 -29.419 1.00 86.31 88 ALA A O 1
ATOM 673 N N . SER A 1 89 ? 34.072 1.571 -30.543 1.00 84.12 89 SER A N 1
ATOM 674 C CA . SER A 1 89 ? 34.714 1.633 -31.865 1.00 84.12 89 SER A CA 1
ATOM 675 C C . SER A 1 89 ? 35.045 3.059 -32.304 1.00 84.12 89 SER A C 1
ATOM 677 O O . SER A 1 89 ? 35.929 3.255 -33.127 1.00 84.12 89 SER A O 1
ATOM 679 N N . TYR A 1 90 ? 34.306 4.055 -31.810 1.00 82.38 90 TYR A N 1
ATOM 680 C CA . TYR A 1 90 ? 34.531 5.459 -32.155 1.00 82.38 90 TYR A CA 1
ATOM 681 C C . TYR A 1 90 ? 35.588 6.119 -31.256 1.00 82.38 90 TYR A C 1
ATOM 683 O O . TYR A 1 90 ? 36.311 7.008 -31.698 1.00 82.38 90 TYR A O 1
ATOM 691 N N . CYS A 1 91 ? 35.679 5.703 -29.989 1.00 79.00 91 CYS A N 1
ATOM 692 C CA . CYS A 1 91 ? 36.579 6.298 -28.997 1.00 79.00 91 CYS A CA 1
ATOM 693 C C . CYS A 1 91 ? 37.942 5.601 -28.895 1.00 79.00 91 CYS A C 1
ATOM 695 O O . CYS A 1 91 ? 38.867 6.186 -28.331 1.00 79.00 91 CYS A O 1
ATOM 697 N N . LEU A 1 92 ? 38.078 4.373 -29.399 1.00 73.12 92 LEU A N 1
ATOM 698 C CA . LEU A 1 92 ? 39.355 3.671 -29.484 1.00 73.12 92 LEU A CA 1
ATOM 699 C C . LEU A 1 92 ? 39.796 3.660 -30.955 1.00 73.12 92 LEU A C 1
ATOM 701 O O . LEU A 1 92 ? 39.218 2.905 -31.735 1.00 73.12 92 LEU A O 1
ATOM 705 N N . PRO A 1 93 ? 40.765 4.499 -31.367 1.00 66.69 93 PRO A N 1
ATOM 706 C CA . PRO A 1 93 ? 41.377 4.340 -32.681 1.00 66.69 93 PRO A CA 1
ATOM 707 C C . PRO A 1 93 ? 42.072 2.974 -32.742 1.00 66.69 93 PRO A C 1
ATOM 709 O O . PRO A 1 93 ? 42.618 2.523 -31.732 1.00 66.69 93 PRO A O 1
ATOM 712 N N . ASP A 1 94 ? 42.026 2.324 -33.909 1.00 64.69 94 ASP A N 1
ATOM 713 C CA . ASP A 1 94 ? 42.770 1.088 -34.167 1.00 64.69 94 ASP A CA 1
ATOM 714 C C . ASP A 1 94 ? 44.234 1.319 -33.775 1.00 64.69 94 ASP A C 1
ATOM 716 O O . ASP A 1 94 ? 44.895 2.227 -34.286 1.00 64.69 94 ASP A O 1
ATOM 720 N N . VAL A 1 95 ? 44.713 0.553 -32.796 1.00 62.06 95 VAL A N 1
ATOM 721 C CA . VAL A 1 95 ? 46.130 0.534 -32.443 1.00 62.06 95 VAL A CA 1
ATOM 722 C C . VAL A 1 95 ? 46.786 -0.406 -33.451 1.00 62.06 95 VAL A C 1
ATOM 724 O O . VAL A 1 95 ? 46.808 -1.615 -33.227 1.00 62.06 95 VAL A O 1
ATOM 727 N N . G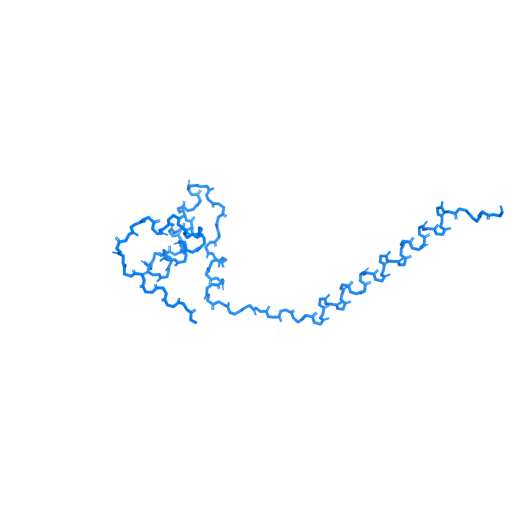LU A 1 96 ? 47.230 0.147 -34.584 1.00 46.53 96 GLU A N 1
ATOM 728 C CA . GLU A 1 96 ? 48.233 -0.497 -35.454 1.00 46.53 96 GLU A CA 1
ATOM 729 C C . GLU A 1 96 ? 49.570 -0.675 -34.721 1.00 46.53 96 GLU A C 1
ATOM 731 O O . GLU A 1 96 ? 49.996 0.260 -33.997 1.00 46.53 96 GLU A O 1
#

pLDDT: mean 83.23, std 14.39, range [41.47, 96.81]

Foldseek 3Di:
DDPPPPPPPDPCVVVVDDPLVVLLCVCPVVVPDLVVVVVVCVVVVNPDDSVVSCCVVPPDPDPPPVVVVVVVVVVVVVVVVVVVVVCCPVVDDPPD

InterPro domains:
  IPR028730 Zinc finger FYVE domain-containing protein 26 [PTHR46591] (2-95)

Radius of gyration: 24.73 Å; chains: 1; bounding box: 60×35×63 Å

Secondary structure (DSSP, 8-state):
--------S-GGGGGGS-HHHHHHIIIIIS---HHHHHHHHHHTT----HHHHHHHHHS------HHHHHHHHHHHHHHHHHHHHHHHHHHS----

Sequence (96 aa):
DTSAEVKVANPFILLQQSPSQLLSQLVFEKQVHPDRVSSLLAKEELNLNVQQVIVNCCCEPLSLCSARQNSQAKSLLTNINSLAHQCASYCLPDVE

Organism: NCBI:txid175529